Protein AF-A0A7V9VF52-F1 (afdb_monomer)

Structure (mmCIF, N/CA/C/O backbone):
data_AF-A0A7V9VF52-F1
#
_entry.id   AF-A0A7V9VF52-F1
#
loop_
_atom_site.group_PDB
_atom_site.id
_atom_site.type_symbol
_atom_site.label_atom_id
_atom_site.label_alt_id
_atom_site.label_comp_id
_atom_site.label_asym_id
_atom_site.label_entity_id
_atom_site.label_seq_id
_atom_site.pdbx_PDB_ins_code
_atom_site.Cartn_x
_atom_site.Cartn_y
_atom_site.Cartn_z
_atom_site.occupancy
_atom_site.B_iso_or_equiv
_atom_site.auth_seq_id
_atom_site.auth_comp_id
_atom_site.auth_asym_id
_atom_site.auth_atom_id
_atom_site.pdbx_PDB_model_num
ATOM 1 N N . MET A 1 1 ? -18.737 13.164 17.331 1.00 62.12 1 MET A N 1
ATOM 2 C CA . MET A 1 1 ? -18.193 14.078 16.294 1.00 62.12 1 MET A CA 1
ATOM 3 C C . MET A 1 1 ? -16.664 14.051 16.189 1.00 62.12 1 MET A C 1
ATOM 5 O O . MET A 1 1 ? -16.167 13.952 15.075 1.00 62.12 1 MET A O 1
ATOM 9 N N . ILE A 1 2 ? -15.901 14.078 17.292 1.00 73.94 2 ILE A N 1
ATOM 10 C CA . ILE A 1 2 ? -14.417 14.056 17.261 1.00 73.94 2 ILE A CA 1
ATOM 11 C C . ILE A 1 2 ? -13.861 12.798 16.568 1.00 73.94 2 ILE A C 1
ATOM 13 O O . ILE A 1 2 ? -13.011 12.906 15.689 1.00 73.94 2 ILE A O 1
ATOM 17 N N . ALA A 1 3 ? -14.417 11.619 16.867 1.00 77.62 3 ALA A N 1
ATOM 18 C CA . ALA A 1 3 ? -13.997 10.356 16.249 1.00 77.62 3 ALA A CA 1
ATOM 19 C C . ALA A 1 3 ? -14.190 10.321 14.718 1.00 77.62 3 ALA A C 1
ATOM 21 O O . ALA A 1 3 ? -13.379 9.738 14.004 1.00 77.62 3 ALA A O 1
ATOM 22 N N . GLN A 1 4 ? -15.230 10.980 14.194 1.00 84.56 4 GLN A N 1
ATOM 23 C CA . GLN A 1 4 ? -15.463 11.064 12.747 1.00 84.56 4 GLN A CA 1
ATOM 24 C C . GLN A 1 4 ? -14.450 11.984 12.061 1.00 84.56 4 GLN A C 1
ATOM 26 O O . GLN A 1 4 ? -13.956 11.647 10.990 1.00 84.56 4 GLN A O 1
ATOM 31 N N . ARG A 1 5 ? -14.089 13.108 12.697 1.00 87.50 5 ARG A N 1
ATOM 32 C CA . ARG A 1 5 ? -13.052 14.015 12.181 1.00 87.50 5 ARG A CA 1
ATOM 33 C C . ARG A 1 5 ? -11.676 13.352 12.193 1.00 87.50 5 ARG A C 1
ATOM 35 O O . ARG A 1 5 ? -10.974 13.416 11.193 1.00 87.50 5 ARG A O 1
ATOM 42 N N . ALA A 1 6 ? -11.334 12.646 13.272 1.00 90.00 6 ALA A N 1
ATOM 43 C CA . ALA A 1 6 ? -10.087 11.888 13.365 1.00 90.00 6 ALA A CA 1
ATOM 44 C C . ALA A 1 6 ? -10.008 10.784 12.297 1.00 90.00 6 ALA A C 1
ATOM 46 O O . ALA A 1 6 ? -8.991 10.647 11.623 1.00 90.00 6 ALA A O 1
ATOM 47 N N . ARG A 1 7 ? -11.108 10.049 12.080 1.00 91.75 7 ARG A N 1
ATOM 48 C CA . ARG A 1 7 ? -11.198 9.039 11.018 1.00 91.75 7 ARG A CA 1
ATOM 49 C C . ARG A 1 7 ? -11.008 9.650 9.631 1.00 91.75 7 ARG A C 1
ATOM 51 O O . ARG A 1 7 ? -10.291 9.076 8.820 1.00 91.75 7 ARG A O 1
ATOM 58 N N . LEU A 1 8 ? -11.628 10.798 9.358 1.00 94.06 8 LEU A N 1
ATOM 59 C CA . LEU A 1 8 ? -11.481 11.487 8.076 1.00 94.06 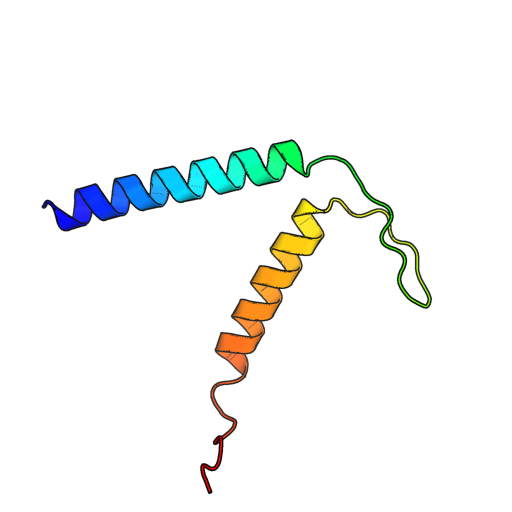8 LEU A CA 1
ATOM 60 C C . LEU A 1 8 ? -10.030 11.929 7.844 1.00 94.06 8 LEU A C 1
ATOM 62 O O . LEU A 1 8 ? -9.477 11.662 6.783 1.00 94.06 8 LEU A O 1
ATOM 66 N N . ILE A 1 9 ? -9.399 12.539 8.851 1.00 94.81 9 ILE A N 1
ATOM 67 C CA . ILE A 1 9 ? -7.993 12.966 8.791 1.00 94.81 9 ILE A CA 1
ATOM 68 C C . ILE A 1 9 ? -7.075 11.767 8.539 1.00 94.81 9 ILE A C 1
ATOM 70 O O . ILE A 1 9 ? -6.211 11.832 7.670 1.00 94.81 9 ILE A O 1
ATOM 74 N N . PHE A 1 10 ? -7.293 10.659 9.249 1.00 93.75 10 PHE A N 1
ATOM 75 C CA . PHE A 1 10 ? -6.537 9.427 9.044 1.00 93.75 10 PHE A CA 1
ATOM 76 C C . PHE A 1 10 ? -6.686 8.896 7.612 1.00 93.75 10 PHE A C 1
ATOM 78 O O . PHE A 1 10 ? -5.692 8.566 6.976 1.00 93.75 10 PHE A O 1
ATOM 85 N N . LEU A 1 11 ? -7.910 8.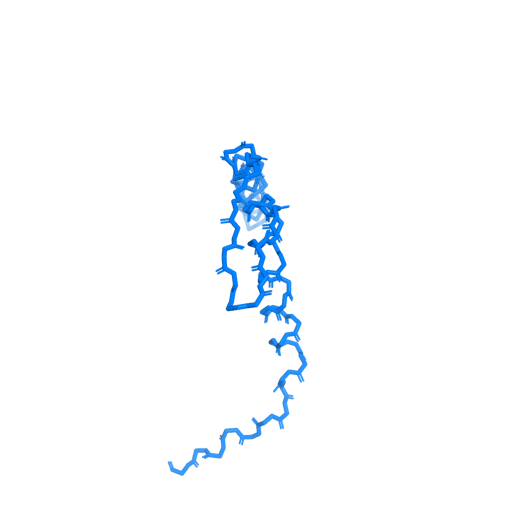860 7.075 1.00 92.62 11 LEU A N 1
ATOM 86 C CA . LEU A 1 11 ? -8.155 8.414 5.701 1.00 92.62 11 LEU A CA 1
ATOM 87 C C . LEU A 1 11 ? -7.479 9.321 4.667 1.00 92.62 11 LEU A C 1
ATOM 89 O O . LEU A 1 11 ? -6.914 8.815 3.703 1.00 92.62 11 LEU A O 1
ATOM 93 N N . ILE A 1 12 ? -7.495 10.639 4.882 1.00 94.19 12 ILE A N 1
ATOM 94 C CA . ILE A 1 12 ? -6.790 11.598 4.022 1.00 94.19 12 ILE A CA 1
ATOM 95 C C . ILE A 1 12 ? -5.280 11.336 4.067 1.00 94.19 12 ILE A C 1
ATOM 97 O O . ILE A 1 12 ? -4.648 11.248 3.019 1.00 94.19 12 ILE A O 1
ATOM 101 N N . LEU A 1 13 ? -4.710 11.146 5.259 1.00 95.00 13 LEU A N 1
ATOM 102 C CA . LEU A 1 13 ? -3.296 10.803 5.441 1.00 95.00 13 LEU A CA 1
ATOM 103 C C . LEU A 1 13 ? -2.915 9.522 4.694 1.00 95.00 13 LEU A C 1
ATOM 105 O O . LEU A 1 13 ? -1.929 9.510 3.961 1.00 95.00 13 LEU A O 1
ATOM 109 N N . VAL A 1 14 ? -3.717 8.464 4.838 1.00 91.94 14 VAL A N 1
ATOM 110 C CA . VAL A 1 14 ? -3.509 7.194 4.130 1.00 91.94 14 VAL A CA 1
ATOM 111 C C . VAL A 1 14 ? -3.589 7.390 2.616 1.00 91.94 14 VAL A C 1
ATOM 113 O O . VAL A 1 14 ? -2.739 6.877 1.893 1.00 91.94 14 VAL A O 1
ATOM 116 N N . ALA A 1 15 ? -4.565 8.157 2.126 1.00 89.06 15 ALA A N 1
ATOM 117 C CA . ALA A 1 15 ? -4.706 8.437 0.701 1.00 89.06 15 ALA A CA 1
ATOM 118 C C . ALA A 1 15 ? -3.495 9.202 0.139 1.00 89.06 15 ALA A C 1
ATOM 120 O O . ALA A 1 15 ? -2.977 8.833 -0.914 1.00 89.06 15 ALA A O 1
ATOM 121 N N . VAL A 1 16 ? -3.002 10.218 0.855 1.00 94.44 16 VAL A N 1
ATOM 122 C CA . VAL A 1 16 ? -1.798 10.972 0.468 1.00 94.44 16 VAL A CA 1
ATOM 123 C C . VAL A 1 16 ? -0.571 10.061 0.442 1.00 94.44 16 VAL A C 1
ATOM 125 O O . VAL A 1 16 ? 0.179 10.081 -0.531 1.00 94.44 16 VAL A O 1
ATOM 128 N N . LEU A 1 17 ? -0.392 9.220 1.464 1.00 90.50 17 LEU A N 1
ATOM 129 C CA . LEU A 1 17 ? 0.692 8.236 1.524 1.00 90.50 17 LEU A CA 1
ATOM 130 C C . LEU A 1 17 ? 0.662 7.275 0.336 1.00 90.50 17 LEU A C 1
ATOM 132 O O . LEU A 1 17 ? 1.695 7.061 -0.293 1.00 90.50 17 LEU A O 1
ATOM 136 N N . LEU A 1 18 ? -0.510 6.733 -0.002 1.00 83.62 18 LEU A N 1
ATOM 137 C CA . LEU A 1 18 ? -0.677 5.852 -1.160 1.00 83.62 18 LEU A CA 1
ATOM 138 C C . LEU A 1 18 ? -0.334 6.564 -2.469 1.00 83.62 18 LEU A C 1
ATOM 140 O O . LEU A 1 18 ? 0.313 5.981 -3.335 1.00 83.62 18 LEU A O 1
ATOM 144 N N . LEU A 1 19 ? -0.734 7.825 -2.610 1.00 86.81 19 LEU A N 1
ATOM 145 C CA . LEU A 1 19 ? -0.483 8.602 -3.818 1.00 86.81 19 LEU A CA 1
ATOM 146 C C . LEU A 1 19 ? 1.015 8.890 -3.995 1.00 86.81 19 LEU A C 1
ATOM 148 O O . LEU A 1 19 ? 1.567 8.631 -5.064 1.00 86.81 19 LEU A O 1
ATOM 152 N N . VAL A 1 20 ? 1.690 9.337 -2.932 1.00 89.12 20 VAL A N 1
ATOM 153 C CA . VAL A 1 20 ? 3.151 9.532 -2.918 1.00 89.12 20 VAL A CA 1
ATOM 154 C C . VAL A 1 20 ? 3.871 8.216 -3.195 1.00 89.12 20 VAL A C 1
ATOM 156 O O . VAL A 1 20 ? 4.795 8.172 -4.002 1.00 89.12 20 VAL A O 1
ATOM 159 N N . PHE A 1 21 ? 3.418 7.129 -2.576 1.00 82.69 21 PHE A N 1
ATOM 160 C CA . PHE A 1 21 ? 3.965 5.802 -2.797 1.00 82.69 21 PHE A CA 1
ATOM 161 C C . PHE A 1 21 ? 3.867 5.379 -4.269 1.00 82.69 21 PHE A C 1
ATOM 163 O O . PHE A 1 21 ? 4.858 4.922 -4.828 1.00 82.69 21 PHE A O 1
ATOM 170 N N . VAL A 1 22 ? 2.720 5.566 -4.926 1.00 80.75 22 VAL A N 1
ATOM 171 C CA . VAL A 1 22 ? 2.564 5.229 -6.350 1.00 80.75 22 VAL A CA 1
ATOM 172 C C . VAL A 1 22 ? 3.458 6.097 -7.233 1.00 80.75 22 VAL A C 1
ATOM 174 O O . VAL A 1 22 ? 4.073 5.565 -8.153 1.00 80.75 22 VAL A O 1
ATOM 177 N N . LEU A 1 23 ? 3.559 7.400 -6.953 1.00 82.69 23 LEU A N 1
ATOM 178 C CA . LEU A 1 23 ? 4.405 8.315 -7.726 1.00 82.69 23 LEU A CA 1
ATOM 179 C C . LEU A 1 23 ? 5.891 7.961 -7.609 1.00 82.69 23 LEU A C 1
ATOM 181 O O . LEU A 1 23 ? 6.574 7.869 -8.624 1.00 82.69 23 LEU A O 1
ATOM 185 N N . LEU A 1 24 ? 6.378 7.716 -6.391 1.00 79.50 24 LEU A N 1
ATOM 186 C CA . LEU A 1 24 ? 7.782 7.365 -6.149 1.00 79.50 24 LEU A CA 1
ATOM 187 C C . LEU A 1 24 ? 8.145 5.970 -6.666 1.00 79.50 24 LEU A C 1
ATOM 189 O O . LEU A 1 24 ? 9.302 5.708 -6.967 1.00 79.50 24 LEU A O 1
ATOM 193 N N . ASN A 1 25 ? 7.164 5.073 -6.774 1.00 80.75 25 ASN A N 1
ATOM 194 C CA . ASN A 1 25 ? 7.360 3.694 -7.223 1.00 80.75 25 ASN A CA 1
ATOM 195 C C . ASN A 1 25 ? 6.766 3.446 -8.617 1.00 80.75 25 ASN A C 1
ATOM 197 O O . ASN A 1 25 ? 6.414 2.310 -8.960 1.00 80.75 25 ASN A O 1
ATOM 201 N N . TYR A 1 26 ? 6.630 4.515 -9.408 1.00 76.88 26 TYR A N 1
ATOM 202 C CA . TYR A 1 26 ? 6.136 4.448 -10.778 1.00 76.88 26 TYR A CA 1
ATOM 203 C C . TYR A 1 26 ? 7.168 3.832 -11.728 1.00 76.88 26 TYR A C 1
ATOM 205 O O . TYR A 1 26 ? 6.790 3.180 -12.709 1.00 76.88 26 TYR A O 1
ATOM 213 N N . ASP A 1 27 ? 8.456 3.997 -11.420 1.00 77.38 27 ASP A N 1
ATOM 214 C CA . ASP A 1 27 ? 9.532 3.484 -12.253 1.00 77.38 27 ASP A CA 1
ATOM 215 C C . ASP A 1 27 ? 9.521 1.945 -12.301 1.00 77.38 27 ASP A C 1
ATOM 217 O O . ASP A 1 27 ? 9.422 1.268 -11.268 1.00 77.38 27 ASP A O 1
ATOM 221 N N . PRO A 1 28 ? 9.576 1.355 -13.510 1.00 77.38 28 PRO A N 1
ATOM 222 C CA . PRO A 1 28 ? 9.597 -0.087 -13.670 1.00 77.38 28 PRO A CA 1
ATOM 223 C C . PRO A 1 28 ? 10.944 -0.641 -13.206 1.00 77.38 28 PRO A C 1
ATOM 225 O O . PRO A 1 28 ? 11.999 -0.215 -13.673 1.00 77.38 28 PRO A O 1
ATOM 228 N N . ILE A 1 29 ? 10.898 -1.647 -12.338 1.00 75.62 29 ILE A N 1
ATOM 229 C CA . ILE A 1 29 ? 12.081 -2.383 -11.898 1.00 75.62 29 ILE A CA 1
ATOM 230 C C . ILE A 1 29 ? 12.102 -3.778 -12.531 1.00 75.62 29 ILE A C 1
ATOM 232 O O . ILE A 1 29 ? 11.062 -4.370 -12.834 1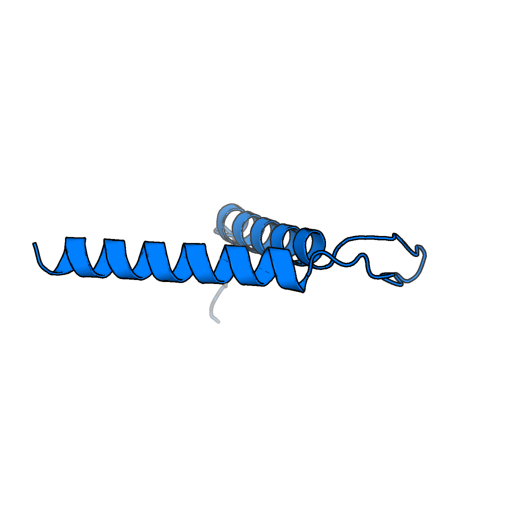.00 75.62 29 ILE A O 1
ATOM 236 N N . ASN A 1 30 ? 13.302 -4.318 -12.739 1.00 74.88 30 ASN A N 1
ATOM 237 C CA . ASN A 1 30 ? 13.468 -5.713 -13.140 1.00 74.88 30 ASN A CA 1
ATOM 238 C C . ASN A 1 30 ? 13.424 -6.579 -11.882 1.00 74.88 30 ASN A C 1
ATOM 240 O O . ASN A 1 30 ? 14.332 -6.511 -11.054 1.00 74.88 30 ASN A O 1
ATOM 244 N N . VAL A 1 31 ? 12.387 -7.399 -11.742 1.00 76.12 31 VAL A N 1
ATOM 245 C CA . VAL A 1 31 ? 12.319 -8.382 -10.661 1.00 76.12 31 VAL A CA 1
ATOM 246 C C . VAL A 1 31 ? 12.912 -9.678 -11.194 1.00 76.12 31 VAL A C 1
ATOM 248 O O . VAL A 1 31 ? 12.338 -10.281 -12.092 1.00 76.12 31 VAL A O 1
ATOM 251 N N . ARG A 1 32 ? 14.064 -10.108 -10.670 1.00 77.12 32 ARG A N 1
ATOM 252 C CA . ARG A 1 32 ? 14.636 -11.417 -11.016 1.00 77.12 32 ARG A CA 1
ATOM 253 C C . ARG A 1 32 ? 14.026 -12.491 -10.122 1.00 77.12 32 ARG A C 1
ATOM 255 O O . ARG A 1 32 ? 14.318 -12.558 -8.932 1.00 77.12 32 ARG A O 1
ATOM 262 N N . LEU A 1 33 ? 13.167 -13.315 -10.704 1.00 79.94 33 LEU A N 1
ATOM 263 C CA . LEU A 1 33 ? 12.704 -14.577 -10.137 1.00 79.94 33 LEU A CA 1
ATOM 264 C C . LEU A 1 33 ? 13.613 -15.708 -10.636 1.00 79.94 33 LEU A C 1
ATOM 266 O O . LEU A 1 33 ? 14.308 -15.565 -11.637 1.00 79.94 33 LEU A O 1
ATOM 270 N N . ILE 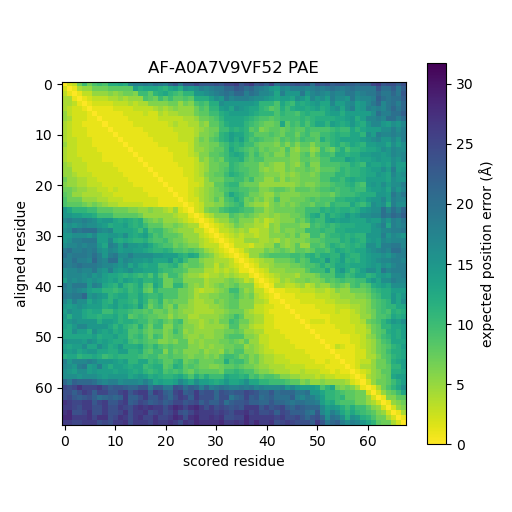A 1 34 ? 13.563 -16.860 -9.963 1.00 79.06 34 ILE A N 1
ATOM 271 C CA . ILE A 1 34 ? 14.434 -18.021 -10.239 1.00 79.06 34 ILE A CA 1
ATOM 272 C C . ILE A 1 34 ? 14.376 -18.465 -11.715 1.00 79.06 34 ILE A C 1
ATOM 274 O O . ILE A 1 34 ? 15.387 -18.892 -12.263 1.00 79.06 34 ILE A O 1
ATOM 278 N N . PHE A 1 35 ? 13.217 -18.328 -12.368 1.00 86.88 35 PHE A N 1
ATOM 279 C CA . PHE A 1 35 ? 13.004 -18.733 -13.765 1.00 86.88 35 PHE A CA 1
ATOM 280 C C . PHE A 1 35 ? 12.490 -17.606 -14.671 1.00 86.88 35 PHE A C 1
ATOM 282 O O . PHE A 1 35 ? 12.174 -17.858 -15.832 1.00 86.88 35 PHE A O 1
ATOM 289 N N . TRP A 1 36 ? 12.333 -16.381 -14.160 1.00 78.75 36 TRP A N 1
ATOM 290 C CA . TRP A 1 36 ? 11.664 -15.316 -14.909 1.00 78.75 36 TRP A CA 1
ATOM 291 C C . TRP A 1 36 ? 12.134 -13.926 -14.485 1.00 78.75 36 TRP A C 1
ATOM 293 O O . TRP A 1 36 ? 12.353 -13.675 -13.307 1.00 78.75 36 TRP A O 1
ATOM 303 N N . GLU A 1 37 ? 12.242 -12.997 -15.431 1.00 79.06 37 GLU A N 1
ATOM 304 C CA . GLU A 1 37 ? 12.655 -11.615 -15.172 1.00 79.06 37 GLU A CA 1
ATOM 305 C C . GLU A 1 37 ? 11.594 -10.612 -15.658 1.00 79.06 37 GLU A C 1
ATOM 307 O O . GLU A 1 37 ? 11.813 -9.888 -16.633 1.00 79.06 37 GLU A O 1
ATOM 312 N N . PRO A 1 38 ? 10.396 -10.574 -15.044 1.00 78.56 38 PRO A N 1
ATOM 313 C CA . PRO A 1 38 ? 9.372 -9.625 -15.451 1.00 78.56 38 PRO A CA 1
ATOM 314 C C . PRO A 1 38 ? 9.769 -8.179 -15.106 1.00 78.56 38 PRO A C 1
ATOM 316 O O . PRO A 1 38 ? 10.203 -7.865 -13.993 1.00 78.56 38 PRO A O 1
ATOM 319 N N . ARG A 1 39 ? 9.543 -7.269 -16.061 1.00 77.19 39 ARG A N 1
ATOM 320 C CA . ARG A 1 39 ? 9.528 -5.819 -15.819 1.00 77.19 39 ARG A CA 1
ATOM 321 C C . ARG A 1 39 ? 8.196 -5.433 -15.198 1.00 77.19 39 ARG A C 1
ATOM 323 O O . ARG A 1 39 ? 7.192 -5.319 -15.898 1.00 77.19 39 ARG A O 1
ATOM 330 N N . LEU A 1 40 ? 8.191 -5.219 -13.889 1.00 76.81 40 LEU A N 1
ATOM 331 C CA . LEU A 1 40 ? 7.009 -4.806 -13.139 1.00 76.81 40 LEU A CA 1
ATOM 332 C C . LEU A 1 40 ? 7.312 -3.517 -12.386 1.00 76.81 40 LEU A C 1
ATOM 334 O O . LEU A 1 40 ? 8.418 -3.293 -11.901 1.00 76.81 40 LEU A O 1
ATOM 338 N N . ARG A 1 41 ? 6.310 -2.646 -12.272 1.00 79.06 41 ARG A N 1
ATOM 339 C CA . ARG A 1 41 ? 6.428 -1.483 -11.387 1.00 79.06 41 ARG A CA 1
ATOM 340 C C . ARG A 1 41 ? 6.341 -1.972 -9.952 1.00 79.06 41 ARG A C 1
ATOM 342 O O . ARG A 1 41 ? 5.439 -2.752 -9.632 1.00 79.06 41 ARG A O 1
ATOM 349 N N . LEU A 1 42 ? 7.242 -1.496 -9.096 1.00 77.19 42 LEU A N 1
ATOM 350 C CA . LEU A 1 42 ? 7.293 -1.903 -7.690 1.00 77.19 42 LEU A CA 1
ATOM 351 C C . LEU A 1 42 ? 5.945 -1.646 -6.991 1.00 77.19 42 LEU A C 1
ATOM 353 O O . LEU A 1 42 ? 5.505 -2.461 -6.182 1.00 77.19 42 LEU A O 1
ATOM 357 N N . ALA A 1 43 ? 5.239 -0.579 -7.384 1.00 76.00 43 ALA A N 1
ATOM 358 C CA . ALA A 1 43 ? 3.894 -0.281 -6.902 1.00 76.00 43 ALA A CA 1
ATOM 359 C C . ALA A 1 43 ? 2.908 -1.448 -7.107 1.00 76.00 43 ALA A C 1
ATOM 361 O O . ALA A 1 43 ? 2.199 -1.819 -6.174 1.00 76.00 43 ALA A O 1
ATOM 362 N N . TRP A 1 44 ? 2.888 -2.075 -8.288 1.00 80.00 44 TRP A N 1
ATOM 363 C CA . TRP A 1 44 ? 1.997 -3.208 -8.565 1.00 80.00 44 TRP A CA 1
ATOM 364 C C . TRP A 1 44 ? 2.385 -4.455 -7.777 1.00 80.00 44 TRP A C 1
ATOM 366 O O . TRP A 1 44 ? 1.506 -5.162 -7.290 1.00 80.00 44 TRP A O 1
ATOM 376 N N . ALA A 1 45 ? 3.686 -4.704 -7.609 1.00 80.56 45 ALA A N 1
ATOM 377 C CA . ALA A 1 45 ? 4.170 -5.823 -6.807 1.00 80.56 45 ALA A CA 1
ATOM 378 C C . ALA A 1 45 ? 3.747 -5.682 -5.335 1.00 80.56 45 ALA A C 1
ATOM 380 O O . ALA A 1 45 ? 3.261 -6.637 -4.733 1.00 80.56 45 ALA A O 1
ATOM 381 N N . LEU A 1 46 ? 3.865 -4.477 -4.772 1.00 82.94 46 LEU A N 1
ATOM 382 C CA . LEU A 1 46 ? 3.504 -4.191 -3.384 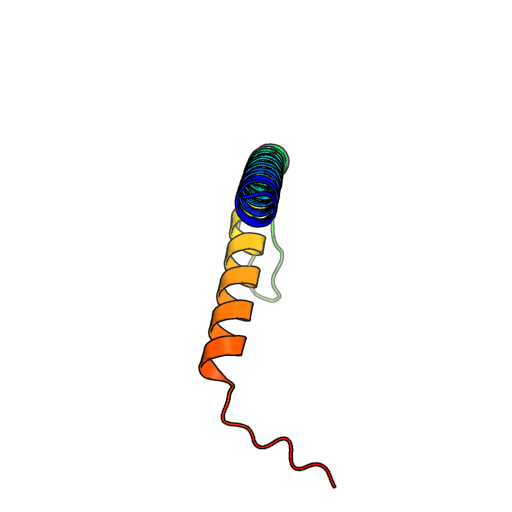1.00 82.94 46 LEU A CA 1
ATOM 383 C C . LEU A 1 46 ? 1.988 -4.182 -3.158 1.00 82.94 46 LEU A C 1
ATOM 385 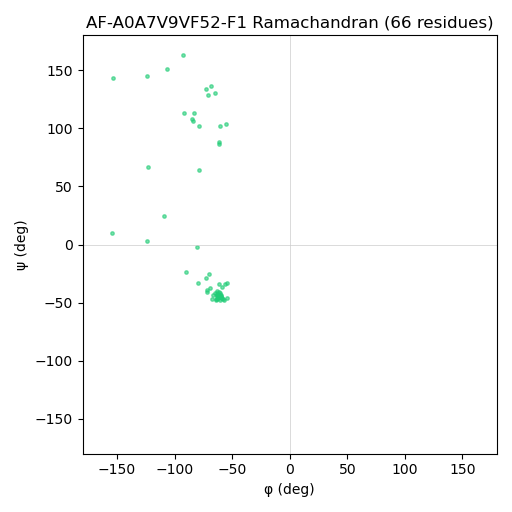O O . LEU A 1 46 ? 1.516 -4.762 -2.180 1.00 82.94 46 LEU A O 1
ATOM 389 N N . LEU A 1 47 ? 1.212 -3.605 -4.081 1.00 83.56 47 LEU A N 1
ATOM 390 C CA . LEU A 1 47 ? -0.252 -3.685 -4.039 1.00 83.56 47 LEU A CA 1
ATOM 391 C C . LEU A 1 47 ? -0.736 -5.135 -4.173 1.00 83.56 47 LEU A C 1
ATOM 393 O O . LEU A 1 47 ? -1.623 -5.554 -3.432 1.00 83.56 47 LEU A O 1
ATOM 397 N N . GLY A 1 48 ? -0.119 -5.918 -5.062 1.00 86.62 48 GLY A N 1
ATOM 398 C CA . GLY A 1 48 ? -0.396 -7.344 -5.214 1.00 86.62 48 GLY A CA 1
ATOM 399 C C . GLY A 1 48 ? -0.079 -8.134 -3.945 1.00 86.62 48 GLY A C 1
ATOM 400 O O . GLY A 1 48 ? -0.906 -8.923 -3.500 1.00 86.62 48 GLY A O 1
ATOM 401 N N . ALA A 1 49 ? 1.069 -7.884 -3.310 1.00 86.75 49 ALA A N 1
ATOM 402 C CA . ALA A 1 49 ? 1.440 -8.527 -2.051 1.00 86.75 49 ALA A CA 1
ATOM 403 C C . ALA A 1 49 ? 0.469 -8.183 -0.911 1.00 86.75 49 ALA A C 1
ATOM 405 O O . ALA A 1 49 ? 0.048 -9.074 -0.174 1.00 86.75 49 ALA A O 1
ATOM 406 N N . ALA A 1 50 ? 0.062 -6.915 -0.791 1.00 87.62 50 ALA A N 1
ATOM 407 C CA . ALA A 1 50 ? -0.925 -6.489 0.198 1.00 87.62 50 ALA A CA 1
ATOM 408 C C . ALA A 1 50 ? -2.295 -7.142 -0.046 1.00 87.62 50 ALA A C 1
ATOM 410 O O . ALA A 1 50 ? -2.916 -7.647 0.890 1.00 87.62 50 ALA A O 1
ATOM 411 N N . PHE A 1 51 ? -2.741 -7.188 -1.305 1.00 90.69 51 PHE A N 1
ATOM 412 C CA . PHE A 1 51 ? -3.983 -7.850 -1.694 1.00 90.69 51 PHE A CA 1
ATOM 413 C C . PHE A 1 51 ? -3.946 -9.352 -1.400 1.00 90.69 51 PHE A C 1
ATOM 415 O O . PHE A 1 51 ? -4.883 -9.880 -0.808 1.00 90.69 51 PHE A O 1
ATOM 422 N N . LEU A 1 52 ? -2.850 -10.032 -1.746 1.00 90.88 52 LEU A N 1
ATOM 423 C CA . LEU A 1 52 ? -2.658 -11.448 -1.442 1.00 90.88 52 LEU A CA 1
ATOM 424 C C . LEU A 1 52 ? -2.624 -11.693 0.067 1.00 90.88 52 LEU A C 1
ATOM 426 O O . LEU A 1 52 ? -3.283 -12.613 0.530 1.00 90.88 52 LEU A O 1
ATOM 430 N N . GLY A 1 53 ? -1.924 -10.864 0.844 1.00 88.44 53 GLY A N 1
ATOM 431 C CA . GLY A 1 53 ? -1.902 -10.957 2.305 1.00 88.44 53 GLY A CA 1
ATOM 432 C C . GL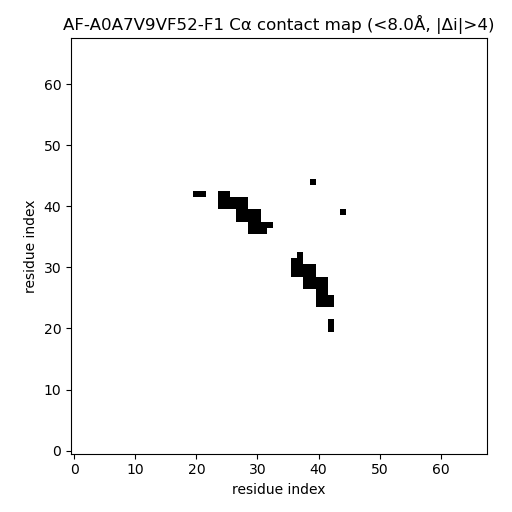Y A 1 53 ? -3.290 -10.789 2.931 1.00 88.44 53 GLY A C 1
ATOM 433 O O . GLY A 1 53 ? -3.661 -11.560 3.813 1.00 88.44 53 GLY A O 1
ATOM 434 N N . PHE A 1 54 ? -4.090 -9.839 2.436 1.00 88.69 54 PHE A N 1
ATOM 435 C CA . PHE A 1 54 ? -5.489 -9.681 2.837 1.00 88.69 54 PHE A CA 1
ATOM 436 C C . PHE A 1 54 ? -6.331 -10.900 2.449 1.00 88.69 54 PHE A C 1
ATOM 438 O O . PHE A 1 54 ? -7.057 -11.435 3.285 1.00 88.69 54 PHE A O 1
ATOM 445 N N . LEU A 1 55 ? -6.202 -11.370 1.208 1.00 89.75 55 LEU A N 1
ATOM 446 C CA . LEU A 1 55 ? -6.923 -12.534 0.707 1.00 89.75 55 LEU A CA 1
ATOM 447 C C . LEU A 1 55 ? -6.578 -13.782 1.527 1.00 89.75 55 LEU A C 1
ATOM 449 O O . LEU A 1 55 ? -7.475 -14.491 1.965 1.00 89.75 55 LEU A O 1
ATOM 453 N N . PHE A 1 56 ? -5.297 -14.005 1.822 1.00 87.25 56 PHE A N 1
ATOM 454 C CA . PHE A 1 56 ? -4.843 -15.053 2.726 1.00 87.25 56 PHE A CA 1
ATOM 455 C C . PHE A 1 56 ? -5.420 -14.859 4.129 1.00 87.25 56 PHE A C 1
ATOM 457 O O . PHE A 1 56 ? -5.994 -15.795 4.660 1.00 87.25 56 PHE A O 1
ATOM 464 N N . GLY A 1 57 ? -5.368 -13.664 4.717 1.00 85.06 57 GLY A N 1
ATOM 465 C CA . GLY A 1 57 ? -5.954 -13.400 6.038 1.00 85.06 57 GLY A CA 1
ATOM 466 C C . GLY A 1 57 ? -7.463 -13.676 6.119 1.00 85.06 57 GLY A C 1
ATOM 467 O O . GLY A 1 57 ? -7.937 -14.193 7.128 1.00 85.06 57 GLY A O 1
ATOM 468 N N . VAL A 1 58 ? -8.212 -13.384 5.051 1.00 85.25 58 VAL A N 1
ATOM 469 C CA . VAL A 1 58 ? -9.660 -13.641 4.950 1.00 85.25 58 VAL A CA 1
ATOM 470 C C . VAL A 1 58 ? -9.980 -15.104 4.625 1.00 85.2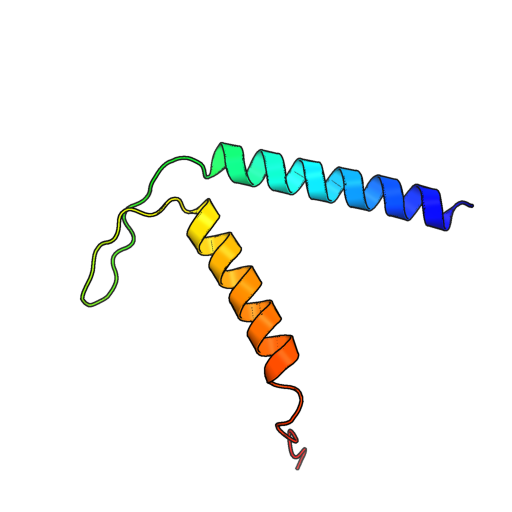5 58 VAL A C 1
ATOM 472 O O . VAL A 1 58 ? -10.997 -15.612 5.092 1.00 85.25 58 VAL A O 1
ATOM 475 N N . LEU A 1 59 ? -9.137 -15.797 3.852 1.00 84.06 59 LEU A N 1
ATOM 476 C CA . LEU A 1 59 ? -9.353 -17.193 3.445 1.00 84.06 59 LEU A CA 1
ATOM 477 C C . LEU A 1 59 ? -8.753 -18.226 4.415 1.00 84.06 59 LEU A C 1
ATOM 479 O O . LEU A 1 59 ? -9.256 -19.347 4.485 1.00 84.06 59 LEU A O 1
ATOM 483 N N . LEU A 1 60 ? -7.735 -17.866 5.206 1.00 78.62 60 LEU A N 1
ATOM 484 C CA . LEU A 1 60 ? -7.122 -18.732 6.221 1.00 78.62 60 LEU A CA 1
ATOM 485 C C . LEU A 1 60 ? -7.834 -18.858 7.587 1.00 78.62 60 LEU A C 1
ATOM 487 O O . LEU A 1 60 ? -7.323 -19.650 8.391 1.00 78.62 60 LEU A O 1
ATOM 491 N N . PRO A 1 61 ? -8.964 -18.203 7.944 1.00 64.69 61 PRO A N 1
ATOM 492 C CA . PRO A 1 61 ? -9.559 -18.379 9.262 1.00 64.69 61 PRO A CA 1
ATOM 493 C C . PRO A 1 61 ? -10.350 -19.694 9.317 1.00 64.69 61 PRO A C 1
ATOM 495 O O . PRO A 1 61 ? -11.566 -19.690 9.466 1.00 64.69 61 PRO A O 1
ATOM 498 N N . ARG A 1 62 ? -9.643 -20.824 9.171 1.00 61.31 62 ARG A N 1
ATOM 499 C CA . ARG A 1 62 ? -10.050 -22.207 9.477 1.00 61.31 62 ARG A CA 1
ATOM 500 C C . ARG A 1 62 ? -8.879 -23.151 9.777 1.00 61.31 62 ARG A C 1
ATOM 502 O O . ARG A 1 62 ? -9.122 -24.347 9.902 1.00 61.31 62 ARG A O 1
ATOM 509 N N . TRP A 1 63 ? -7.638 -22.683 9.942 1.00 60.47 63 TRP A N 1
ATOM 510 C CA . TRP A 1 63 ? -6.644 -23.525 10.613 1.00 60.47 63 TRP A CA 1
ATOM 511 C C . TRP A 1 63 ? -6.802 -23.345 12.120 1.00 60.47 63 TRP A C 1
ATOM 513 O O . TRP A 1 63 ? -6.417 -22.292 12.630 1.00 60.47 63 TRP A O 1
ATOM 523 N N . PRO A 1 64 ? -7.365 -24.321 12.861 1.00 64.12 64 PRO A N 1
ATOM 524 C CA . PRO A 1 64 ? -7.192 -24.331 14.297 1.00 64.12 64 PRO A CA 1
ATOM 525 C C . PRO A 1 64 ? -5.688 -24.434 14.533 1.00 64.12 64 PRO A C 1
ATOM 527 O O . PRO A 1 64 ? -5.088 -25.500 14.386 1.00 64.12 64 PRO A O 1
ATOM 530 N N . THR A 1 65 ? -5.062 -23.311 14.875 1.00 65.44 65 THR A N 1
ATOM 531 C CA . THR A 1 65 ? -3.790 -23.300 15.582 1.00 65.44 65 THR A CA 1
ATOM 532 C C . THR A 1 65 ? -4.067 -24.000 16.901 1.00 65.44 65 THR A C 1
ATOM 534 O O . THR A 1 65 ? -4.470 -23.397 17.893 1.00 65.44 65 THR A O 1
ATOM 537 N N . ARG A 1 66 ? -3.957 -25.331 16.870 1.00 60.22 66 ARG A N 1
ATOM 538 C CA . ARG A 1 66 ? -4.042 -26.209 18.026 1.00 60.22 66 ARG A CA 1
ATOM 539 C C . ARG A 1 66 ? -2.887 -25.807 18.934 1.00 60.22 66 ARG A C 1
ATOM 541 O O . ARG A 1 66 ? -1.786 -26.325 18.790 1.00 60.22 66 ARG A O 1
ATOM 548 N N . ARG A 1 67 ? -3.137 -24.834 19.815 1.00 61.78 67 ARG A N 1
ATOM 549 C CA . ARG A 1 67 ? -2.309 -24.558 20.988 1.00 61.78 67 ARG A CA 1
ATOM 550 C C . ARG A 1 67 ? -2.238 -25.875 21.764 1.00 61.78 67 ARG A C 1
ATOM 552 O O . ARG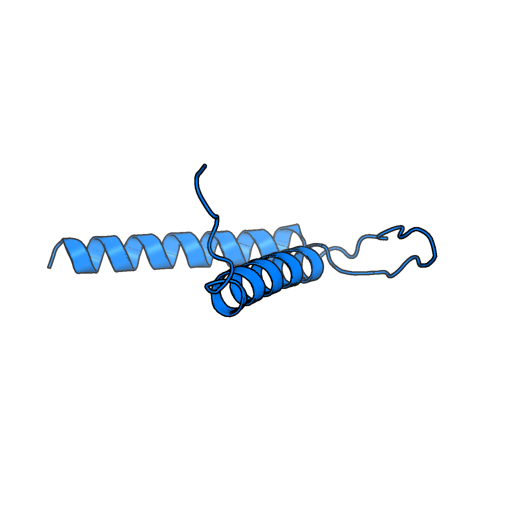 A 1 67 ? -3.243 -26.302 22.329 1.00 61.78 67 ARG A O 1
ATOM 559 N N . ARG A 1 68 ? -1.103 -26.563 21.657 1.00 53.53 68 ARG A N 1
ATOM 560 C CA . ARG A 1 68 ? -0.629 -27.500 22.674 1.00 53.53 68 ARG A CA 1
ATOM 561 C C . ARG A 1 68 ? 0.242 -26.714 23.634 1.00 53.53 68 ARG A C 1
ATOM 563 O O . ARG A 1 68 ? 0.948 -25.809 23.134 1.00 53.53 68 ARG A O 1
#

Mean predicted aligned error: 10.03 Å

Radius of gyration: 17.87 Å; Cα contacts (8 Å, |Δi|>4): 30; chains: 1; bounding box: 33×42×38 Å

Foldseek 3Di:
DVVVVVVVVVVVVVVVVLVVVCVVQVQFDFDDDPPDTDGDGVSVVVVVVVVVVVVCVVPVVPPPPPDD

Solvent-accessible surface area (backbone atoms only — not comparable to full-atom values): 4058 Å² total; per-residue (Å²): 112,68,69,57,54,52,50,51,52,51,51,51,52,52,50,52,51,51,51,52,47,42,64,76,27,55,63,69,40,79,46,81,50,100,89,45,69,54,78,42,33,53,40,58,56,51,54,50,50,52,50,48,51,49,50,46,62,71,71,53,83,75,68,79,78,74,82,123

Nearest PDB structures (foldseek):
  7phi-assembly1_A  TM=3.399E-01  e=9.565E+00  Homo sapiens
  2l6r-assembly1_A  TM=2.479E-01  e=9.565E+00  Lambdavirus lambda

Secondary structure (DSSP, 8-state):
-HHHHHHHHHHHHHHHHHHHHHHHT-SEEE--BTTB--EEEHHHHHHHHHHHHHHHHHH-TT------

Sequence (68 aa):
MIAQRARLIFLILVAVLLLVFVLLNYDPINVRLIFWEPRLRLAWALLGAAFLGFLFGVLLPRWPTRRR

pLDDT: mean 81.12, std 9.62, range [53.53, 95.0]